Protein AF-A0A4Q8TSL5-F1 (afdb_monomer)

Solvent-accessible surface area (backbone atoms only — not comparable to full-atom values): 5160 Å² total; per-residue (Å²): 114,65,69,61,56,51,50,53,52,42,51,50,50,19,42,54,41,30,66,77,34,73,89,41,55,72,62,30,28,56,50,28,15,53,50,36,33,54,52,51,55,52,46,52,55,51,35,50,76,68,54,74,42,43,38,92,89,75,71,44,69,73,83,50,83,93,41,50,69,60,51,53,51,50,42,38,52,52,29,37,51,51,16,49,53,44,37,49,51,50,52,64,76,74,105

Sequence (95 aa):
MVPYILTILCVLVAGAIHWMSPKAYWKATIMSTAVILLFSVAALFIFKASGMLVSEHTGENADFSGQMLTITTMIAFFGFLISLFVGWFLRVVRN

Secondary structure (DSSP, 8-state):
-HHHHHHHHHHHHHHHHHHH-TT-HHHHHHHHHHHHHHHHHHHHHHHHHTTTTB-TTT-PBPP-TTTHHHHHHHHHHHHHHHHHHHHHHHHHHH-

Structure (mmCIF, N/CA/C/O backbone):
data_AF-A0A4Q8TSL5-F1
#
_entry.id   AF-A0A4Q8TSL5-F1
#
loop_
_atom_site.group_PDB
_atom_site.id
_atom_site.type_symbol
_atom_site.label_atom_id
_atom_site.label_alt_id
_atom_site.label_comp_id
_atom_site.label_asym_id
_atom_site.label_entity_id
_atom_site.label_seq_id
_atom_site.pdbx_PDB_ins_code
_atom_site.Cartn_x
_atom_site.Cartn_y
_atom_site.Cartn_z
_atom_site.occupancy
_atom_site.B_iso_or_equiv
_atom_site.auth_seq_id
_atom_site.auth_comp_id
_atom_site.auth_asym_id
_atom_site.auth_atom_id
_atom_site.pdbx_PDB_model_num
ATOM 1 N N . MET A 1 1 ? 5.105 -12.727 -13.012 1.00 82.12 1 MET A N 1
ATOM 2 C CA . MET A 1 1 ? 5.370 -13.084 -11.593 1.00 82.12 1 MET A CA 1
ATOM 3 C C . MET A 1 1 ? 5.464 -11.874 -10.663 1.00 82.12 1 MET A C 1
ATOM 5 O O . MET A 1 1 ? 4.873 -11.920 -9.591 1.00 82.12 1 MET A O 1
ATOM 9 N N . VAL A 1 2 ? 6.134 -10.785 -11.066 1.00 86.00 2 VAL A N 1
ATOM 10 C CA . VAL A 1 2 ? 6.321 -9.561 -10.253 1.00 86.00 2 VAL A CA 1
ATOM 11 C C . VAL A 1 2 ? 5.045 -9.011 -9.585 1.00 86.00 2 VAL A C 1
ATOM 13 O O . VAL A 1 2 ? 5.099 -8.761 -8.380 1.00 86.00 2 VAL A O 1
ATOM 16 N N . PRO A 1 3 ? 3.894 -8.868 -10.280 1.00 86.44 3 PRO A N 1
ATOM 17 C CA . PRO A 1 3 ? 2.699 -8.292 -9.660 1.00 86.44 3 PRO A CA 1
ATOM 18 C C . PRO A 1 3 ? 2.216 -9.090 -8.445 1.00 86.44 3 PRO A C 1
ATOM 20 O O . PRO A 1 3 ? 1.908 -8.504 -7.416 1.00 86.44 3 PRO A O 1
ATOM 23 N N . TYR A 1 4 ? 2.241 -10.424 -8.523 1.00 89.44 4 TYR A N 1
ATOM 24 C CA . TYR A 1 4 ? 1.814 -11.300 -7.429 1.00 89.44 4 TYR A CA 1
ATOM 25 C C . TYR A 1 4 ? 2.718 -11.180 -6.199 1.00 89.44 4 TYR A C 1
ATOM 27 O O . TYR A 1 4 ? 2.221 -11.094 -5.078 1.00 89.44 4 TYR A O 1
ATOM 35 N N . ILE A 1 5 ? 4.040 -11.122 -6.404 1.00 91.69 5 ILE A N 1
ATOM 36 C CA . ILE A 1 5 ? 5.015 -10.923 -5.318 1.00 91.69 5 ILE A CA 1
ATOM 37 C C . ILE A 1 5 ? 4.740 -9.592 -4.617 1.00 91.69 5 ILE A C 1
AT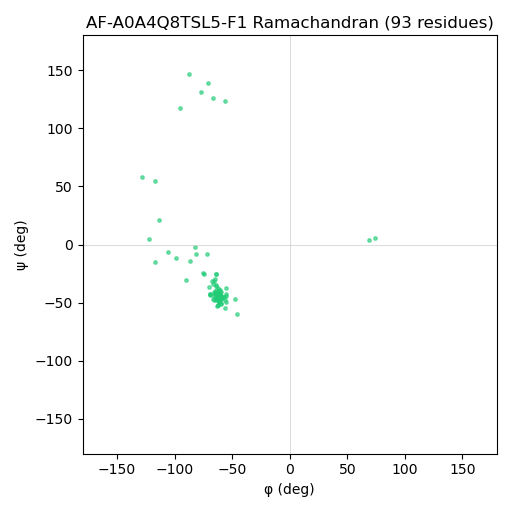OM 39 O O . ILE A 1 5 ? 4.702 -9.527 -3.387 1.00 91.69 5 ILE A O 1
ATOM 43 N N . LEU A 1 6 ? 4.495 -8.540 -5.401 1.00 91.12 6 LEU A N 1
ATOM 44 C CA . LEU A 1 6 ? 4.202 -7.219 -4.870 1.00 91.12 6 LEU A CA 1
ATOM 45 C C . LEU A 1 6 ? 2.878 -7.200 -4.096 1.00 91.12 6 LEU A C 1
ATOM 47 O O . LEU A 1 6 ? 2.824 -6.643 -3.003 1.00 91.12 6 LEU A O 1
ATOM 51 N N . THR A 1 7 ? 1.832 -7.861 -4.599 1.00 92.50 7 THR A N 1
ATOM 52 C CA . THR A 1 7 ? 0.551 -7.989 -3.891 1.00 92.50 7 THR A CA 1
ATOM 53 C C . THR A 1 7 ? 0.720 -8.679 -2.539 1.00 92.50 7 THR A C 1
ATOM 55 O O . THR A 1 7 ? 0.219 -8.171 -1.536 1.00 92.50 7 THR A O 1
ATOM 58 N N . ILE A 1 8 ? 1.452 -9.796 -2.487 1.00 94.44 8 ILE A N 1
ATOM 59 C CA . ILE A 1 8 ? 1.712 -10.522 -1.235 1.00 94.44 8 ILE A CA 1
ATOM 60 C C . ILE A 1 8 ? 2.449 -9.618 -0.242 1.00 94.44 8 ILE A C 1
ATOM 62 O O . ILE A 1 8 ? 2.034 -9.511 0.911 1.00 94.44 8 ILE A O 1
ATOM 66 N N . LEU A 1 9 ? 3.490 -8.910 -0.692 1.00 94.44 9 LEU A N 1
ATOM 67 C CA . LEU A 1 9 ? 4.222 -7.953 0.138 1.00 94.44 9 LEU A CA 1
ATOM 68 C C . LEU A 1 9 ? 3.291 -6.870 0.707 1.00 94.44 9 LEU A C 1
ATOM 70 O O . LEU A 1 9 ? 3.341 -6.580 1.901 1.00 94.44 9 LEU A O 1
ATOM 74 N N . CYS A 1 10 ? 2.405 -6.311 -0.121 1.00 96.50 10 CYS A N 1
ATOM 75 C CA . CYS A 1 10 ? 1.452 -5.286 0.305 1.00 96.50 10 CYS A CA 1
ATOM 76 C C . CYS A 1 10 ? 0.493 -5.803 1.385 1.00 96.50 10 CYS A C 1
ATOM 78 O O . CYS A 1 10 ? 0.260 -5.121 2.383 1.00 96.50 10 CYS A O 1
ATOM 80 N N . VAL A 1 11 ? -0.038 -7.018 1.207 1.00 97.19 11 VAL A N 1
ATOM 81 C CA . VAL A 1 11 ? -0.931 -7.664 2.180 1.00 97.19 11 VAL A CA 1
ATOM 82 C C . VAL A 1 11 ? -0.207 -7.922 3.501 1.00 97.19 11 VAL A C 1
ATOM 84 O O . VAL A 1 11 ? -0.768 -7.637 4.558 1.00 97.19 11 VAL A O 1
ATOM 87 N N . LEU A 1 12 ? 1.043 -8.396 3.463 1.00 97.00 12 LEU A N 1
ATOM 88 C CA . LEU A 1 12 ? 1.851 -8.623 4.666 1.00 97.00 12 LEU A CA 1
ATOM 89 C C . LEU A 1 12 ? 2.133 -7.319 5.422 1.00 97.00 12 LEU A C 1
ATOM 91 O O . LEU A 1 12 ? 1.961 -7.270 6.639 1.00 97.00 12 LEU A O 1
ATOM 95 N N . VAL A 1 13 ? 2.512 -6.253 4.712 1.00 96.50 13 VAL A N 1
ATOM 96 C CA . VAL A 1 13 ? 2.745 -4.925 5.303 1.00 96.50 13 VAL A CA 1
ATOM 97 C C . VAL A 1 13 ? 1.471 -4.383 5.953 1.00 96.50 13 VAL A C 1
ATOM 99 O O . VAL A 1 13 ? 1.500 -3.973 7.116 1.00 96.50 13 VAL A O 1
ATOM 102 N N . ALA A 1 14 ? 0.342 -4.405 5.235 1.00 96.88 14 ALA A N 1
ATOM 103 C CA . ALA A 1 14 ? -0.946 -3.984 5.781 1.00 96.88 14 ALA A CA 1
ATOM 104 C C . ALA A 1 14 ? -1.329 -4.820 7.009 1.00 96.88 14 ALA A C 1
ATOM 106 O O . ALA A 1 14 ? -1.709 -4.263 8.039 1.00 96.88 14 ALA A O 1
ATOM 107 N N . GLY A 1 15 ? -1.175 -6.141 6.916 1.00 96.00 15 GLY A N 1
A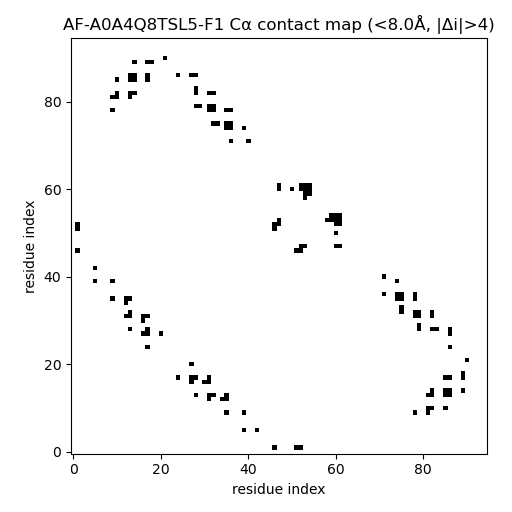TOM 108 C CA . GLY A 1 15 ? -1.485 -7.079 7.986 1.00 96.00 15 GLY A CA 1
ATOM 109 C C . GLY A 1 15 ? -0.674 -6.798 9.245 1.00 96.00 15 GLY A C 1
ATOM 110 O O . GLY A 1 15 ? -1.253 -6.622 10.313 1.00 96.00 15 GLY A O 1
ATOM 111 N N . ALA A 1 16 ? 0.648 -6.665 9.122 1.00 96.44 16 ALA A N 1
ATOM 112 C CA . ALA A 1 16 ? 1.534 -6.362 10.243 1.00 96.44 16 ALA A CA 1
ATOM 113 C C . ALA A 1 16 ? 1.178 -5.026 10.917 1.00 96.44 16 ALA A C 1
ATOM 115 O O . ALA A 1 16 ? 1.073 -4.947 12.141 1.00 96.44 16 ALA A O 1
ATOM 116 N N . ILE A 1 17 ? 0.941 -3.975 10.129 1.00 96.19 17 ILE A N 1
ATOM 117 C CA . ILE A 1 17 ? 0.643 -2.639 10.659 1.00 96.19 17 ILE A CA 1
ATOM 118 C C . ILE A 1 17 ? -0.707 -2.603 11.385 1.00 96.19 17 ILE A C 1
ATOM 120 O O . ILE A 1 17 ? -0.789 -2.104 12.512 1.00 96.19 17 ILE A O 1
ATOM 124 N N . HIS A 1 18 ? -1.758 -3.162 10.782 1.00 95.81 18 HIS A N 1
ATOM 125 C CA . HIS A 1 18 ? -3.070 -3.265 11.431 1.00 95.81 18 HIS A CA 1
ATOM 126 C C . HIS A 1 18 ? -3.029 -4.189 12.652 1.00 95.81 18 HIS A C 1
ATOM 128 O O . HIS A 1 18 ? -3.717 -3.931 13.641 1.00 95.81 18 HIS A O 1
ATOM 134 N N . TRP A 1 19 ? -2.170 -5.213 12.646 1.00 94.25 19 TRP A N 1
ATOM 135 C CA . TRP A 1 19 ? -1.975 -6.078 13.806 1.00 94.25 19 TRP A CA 1
ATOM 136 C C . TRP A 1 19 ? -1.369 -5.335 15.005 1.00 94.25 19 TRP A C 1
ATOM 138 O O . TRP A 1 19 ? -1.811 -5.526 16.141 1.00 94.25 19 TRP A O 1
ATOM 148 N N . MET A 1 20 ? -0.397 -4.453 14.770 1.00 92.62 20 MET A N 1
ATOM 149 C CA . MET A 1 20 ? 0.253 -3.669 15.826 1.00 92.62 20 MET A CA 1
ATOM 150 C C . MET A 1 20 ? -0.614 -2.517 16.358 1.00 92.62 20 MET A C 1
ATOM 152 O O . MET A 1 20 ? -0.418 -2.083 17.491 1.00 92.62 20 MET A O 1
ATOM 156 N N . SER A 1 21 ? -1.575 -2.010 15.575 1.00 88.00 21 SER A N 1
ATOM 157 C CA . SER A 1 21 ? -2.379 -0.832 15.944 1.00 88.00 21 SER A CA 1
ATOM 158 C C . SER A 1 21 ? -3.903 -1.046 15.825 1.00 88.00 21 SER A C 1
ATOM 160 O O . SER A 1 21 ? -4.593 -0.277 15.151 1.00 88.00 21 SER A O 1
ATOM 162 N N . PRO A 1 22 ? -4.484 -2.041 16.526 1.00 80.62 22 PRO A N 1
ATOM 163 C CA . PRO A 1 22 ? -5.877 -2.468 16.325 1.00 80.62 22 PRO A CA 1
ATOM 164 C C . PRO A 1 22 ? -6.926 -1.396 16.671 1.00 80.62 22 PRO A C 1
ATOM 166 O O . PRO A 1 22 ? -8.033 -1.401 16.135 1.00 80.62 22 PRO A O 1
ATOM 169 N N . LYS A 1 23 ? -6.592 -0.448 17.558 1.00 84.31 23 LYS A N 1
ATOM 170 C CA . LYS A 1 23 ? -7.510 0.616 18.002 1.00 84.31 23 LYS A CA 1
ATOM 171 C C . LYS A 1 23 ? -7.508 1.848 17.088 1.00 84.31 23 LYS A C 1
ATOM 173 O O . LYS A 1 23 ? -8.415 2.668 17.180 1.00 84.31 23 LYS A O 1
ATOM 178 N N . ALA A 1 24 ? -6.522 1.983 16.199 1.00 91.88 24 ALA A N 1
ATOM 179 C CA . ALA A 1 24 ? -6.295 3.189 15.404 1.00 91.88 24 ALA A CA 1
ATOM 180 C C . ALA A 1 24 ? -6.443 2.921 13.896 1.00 91.88 24 ALA A C 1
ATOM 182 O O . ALA A 1 24 ? -5.545 3.234 13.120 1.00 91.88 24 ALA A O 1
ATOM 183 N N . TYR A 1 25 ? -7.589 2.365 13.487 1.00 92.62 25 TYR A N 1
ATOM 184 C CA . TYR A 1 25 ? -7.849 1.885 12.120 1.00 92.62 25 TYR A CA 1
ATOM 185 C C . TYR A 1 25 ? -7.419 2.859 11.017 1.00 92.62 25 TYR A C 1
ATOM 187 O O . TYR A 1 25 ? -6.539 2.534 10.233 1.00 92.62 25 TYR A O 1
ATOM 195 N N . TRP A 1 26 ? -7.959 4.080 10.989 1.00 94.12 26 TRP A N 1
ATOM 196 C CA . TRP A 1 26 ? -7.648 5.047 9.927 1.00 94.12 26 TRP A CA 1
ATOM 197 C C . TRP A 1 26 ? -6.179 5.484 9.919 1.00 94.12 26 TRP A C 1
ATOM 199 O O . TRP A 1 26 ? -5.590 5.659 8.853 1.00 94.12 26 TRP A O 1
ATOM 209 N N . LYS A 1 27 ? -5.560 5.600 11.101 1.00 95.19 27 LYS A N 1
ATOM 210 C CA . LYS A 1 27 ? -4.128 5.898 11.224 1.00 95.19 27 LYS A CA 1
ATOM 211 C C . LYS A 1 27 ? -3.287 4.741 10.679 1.00 95.19 27 LYS A C 1
ATOM 213 O O . LYS A 1 27 ? -2.348 4.981 9.926 1.00 95.19 27 LYS A O 1
ATOM 218 N N . ALA A 1 28 ? -3.641 3.502 11.022 1.00 95.44 28 ALA A N 1
ATOM 219 C CA . ALA A 1 28 ? -3.011 2.298 10.494 1.00 95.44 28 ALA A CA 1
ATOM 220 C C . ALA A 1 28 ? -3.207 2.183 8.975 1.00 95.44 28 ALA A C 1
ATOM 222 O O . ALA A 1 28 ? -2.258 1.831 8.276 1.00 95.44 28 ALA A O 1
ATOM 223 N N . THR A 1 29 ? -4.377 2.565 8.449 1.00 96.88 29 THR A N 1
ATOM 224 C CA . THR A 1 29 ? -4.664 2.566 7.010 1.00 96.88 29 THR A CA 1
ATOM 225 C C . THR A 1 29 ? -3.760 3.525 6.247 1.00 96.88 29 THR A C 1
ATOM 227 O O . THR A 1 29 ? -3.075 3.113 5.314 1.00 96.88 29 THR A O 1
ATOM 230 N N . ILE A 1 30 ? -3.694 4.791 6.666 1.00 96.81 30 ILE A N 1
ATOM 231 C CA . ILE A 1 30 ? -2.857 5.804 6.004 1.00 96.81 30 ILE A CA 1
ATOM 232 C C . ILE A 1 30 ? -1.373 5.431 6.113 1.00 96.81 30 ILE A C 1
ATOM 234 O O . ILE A 1 30 ? -0.650 5.467 5.120 1.00 96.81 30 ILE A O 1
ATOM 238 N N . MET A 1 31 ? -0.926 5.014 7.301 1.00 96.81 31 MET A N 1
ATOM 239 C CA . MET A 1 31 ? 0.463 4.620 7.540 1.00 96.81 31 MET A CA 1
ATOM 240 C C . MET A 1 31 ? 0.869 3.417 6.684 1.00 96.81 31 MET A C 1
ATOM 242 O O . MET A 1 31 ? 1.890 3.468 6.008 1.00 96.81 31 MET A O 1
ATOM 246 N N . SER A 1 32 ? 0.064 2.354 6.657 1.00 96.56 32 SER A N 1
ATOM 247 C CA . SER A 1 32 ? 0.357 1.194 5.807 1.00 96.56 32 SER A CA 1
ATOM 248 C C . SER A 1 32 ? 0.271 1.516 4.323 1.00 96.56 32 SER A C 1
ATOM 250 O O . SER A 1 32 ? 1.092 1.007 3.576 1.00 96.56 32 SER A O 1
ATOM 252 N N . THR A 1 33 ? -0.622 2.409 3.894 1.00 97.50 33 THR A N 1
ATOM 253 C CA . THR A 1 33 ? -0.658 2.893 2.503 1.00 97.50 33 THR A CA 1
ATOM 254 C C . THR A 1 33 ? 0.651 3.588 2.125 1.00 97.50 33 THR A C 1
ATOM 256 O O . THR A 1 33 ? 1.228 3.283 1.084 1.00 97.50 33 THR A O 1
ATOM 259 N N . ALA A 1 34 ? 1.160 4.479 2.982 1.00 97.19 34 ALA A N 1
ATOM 260 C CA . ALA A 1 34 ? 2.431 5.163 2.751 1.00 97.19 34 ALA A CA 1
ATOM 261 C C . ALA A 1 34 ? 3.613 4.181 2.712 1.00 97.19 34 ALA A C 1
ATOM 263 O O . ALA A 1 34 ? 4.467 4.268 1.832 1.00 97.19 34 ALA A O 1
ATOM 264 N N . VAL A 1 35 ? 3.636 3.207 3.626 1.00 97.31 35 VAL A N 1
ATOM 265 C CA . VAL A 1 35 ? 4.668 2.162 3.654 1.00 97.31 35 VAL A CA 1
ATOM 266 C C . VAL A 1 35 ? 4.585 1.292 2.394 1.00 97.31 35 VAL A C 1
ATOM 268 O O . VAL A 1 35 ? 5.596 1.106 1.724 1.00 97.31 35 VAL A O 1
ATOM 271 N N . ILE A 1 36 ? 3.392 0.830 2.008 1.00 97.31 36 ILE A N 1
ATOM 272 C CA . ILE A 1 36 ? 3.159 0.071 0.770 1.00 97.31 36 ILE A CA 1
ATOM 273 C C . ILE A 1 36 ? 3.660 0.842 -0.449 1.00 97.31 36 ILE A C 1
ATOM 275 O O . ILE A 1 36 ? 4.327 0.254 -1.298 1.00 97.31 36 ILE A O 1
ATOM 279 N N . LEU A 1 37 ? 3.370 2.142 -0.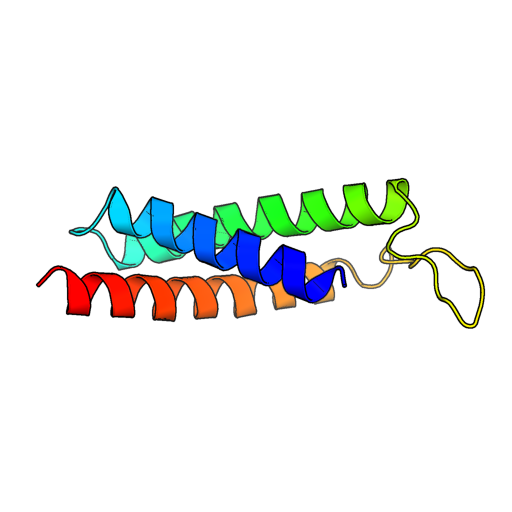531 1.00 96.56 37 LEU A N 1
ATOM 280 C CA . LEU A 1 37 ? 3.806 2.984 -1.639 1.00 96.56 37 LEU A CA 1
ATOM 281 C C . LEU A 1 37 ? 5.333 3.004 -1.758 1.00 96.56 37 LEU A C 1
ATOM 283 O O . LEU A 1 37 ? 5.868 2.711 -2.827 1.00 96.56 37 LEU A O 1
ATOM 287 N N . LEU A 1 38 ? 6.031 3.282 -0.653 1.00 95.94 38 LEU A N 1
ATOM 288 C CA . LEU A 1 38 ? 7.494 3.325 -0.618 1.00 95.94 38 LEU A CA 1
ATOM 289 C C . LEU A 1 38 ? 8.112 1.971 -0.987 1.00 95.94 38 LEU A C 1
ATOM 291 O O . LEU A 1 38 ? 8.997 1.912 -1.841 1.00 95.94 38 LEU A O 1
ATOM 295 N N . PHE A 1 39 ? 7.615 0.881 -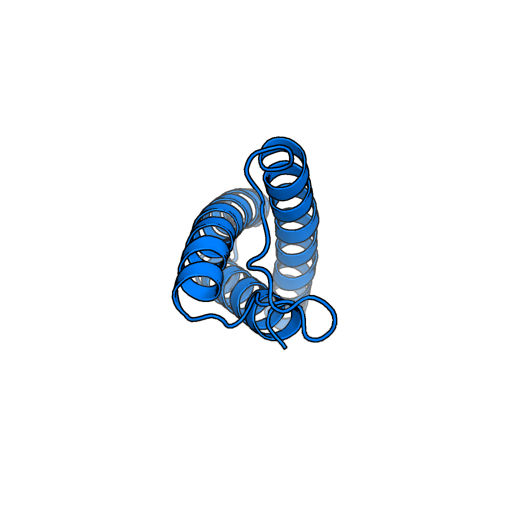0.395 1.00 95.12 39 PHE A N 1
ATOM 296 C CA . PHE A 1 39 ? 8.105 -0.466 -0.691 1.00 95.12 39 PHE A CA 1
ATOM 297 C C . PHE A 1 39 ? 7.837 -0.878 -2.134 1.00 95.12 39 PHE A C 1
ATOM 299 O O . PHE A 1 39 ? 8.698 -1.489 -2.758 1.00 95.12 39 PHE A O 1
ATOM 306 N N . SER A 1 40 ? 6.675 -0.532 -2.685 1.00 94.25 40 SER A N 1
ATOM 307 C CA . SER A 1 40 ? 6.319 -0.896 -4.055 1.00 94.25 40 SER A CA 1
ATOM 308 C C . SER A 1 40 ? 7.162 -0.150 -5.077 1.00 94.25 40 SER A C 1
ATOM 310 O O . SER A 1 40 ? 7.661 -0.764 -6.016 1.00 94.25 40 SER A O 1
ATOM 312 N N . VAL A 1 41 ? 7.388 1.150 -4.871 1.00 92.81 41 VAL A N 1
ATOM 313 C CA . VAL A 1 41 ? 8.287 1.933 -5.726 1.00 92.81 41 VAL A CA 1
ATOM 314 C C . VAL A 1 41 ? 9.710 1.375 -5.648 1.00 92.81 41 VAL A C 1
ATOM 316 O O . VAL A 1 41 ? 10.311 1.110 -6.686 1.00 92.81 41 VAL A O 1
ATOM 319 N N . ALA A 1 42 ? 10.229 1.110 -4.445 1.00 93.12 42 ALA A N 1
ATOM 320 C CA . ALA A 1 42 ? 11.552 0.509 -4.275 1.00 93.12 42 ALA A CA 1
ATOM 321 C C . ALA A 1 42 ? 11.658 -0.870 -4.954 1.00 93.12 42 ALA A C 1
ATOM 323 O O . ALA A 1 42 ? 12.623 -1.139 -5.670 1.00 93.12 42 ALA A O 1
ATOM 324 N N . ALA A 1 43 ? 10.645 -1.724 -4.791 1.00 92.44 43 ALA A N 1
ATOM 325 C CA . ALA A 1 43 ? 10.596 -3.046 -5.404 1.00 92.44 43 ALA A CA 1
ATOM 326 C C . ALA A 1 43 ? 10.609 -2.974 -6.937 1.00 92.44 43 ALA A C 1
ATOM 328 O O . ALA A 1 43 ? 11.305 -3.765 -7.564 1.00 92.44 43 ALA A O 1
ATOM 329 N N . LEU A 1 44 ? 9.916 -2.009 -7.553 1.00 90.69 44 LEU A N 1
ATOM 330 C CA . LEU A 1 44 ? 9.956 -1.819 -9.008 1.00 90.69 44 LEU A CA 1
ATOM 331 C C . LEU A 1 44 ? 11.372 -1.519 -9.517 1.00 90.69 44 LEU A C 1
ATOM 333 O O . LEU A 1 44 ? 11.789 -2.094 -10.523 1.00 90.69 44 LEU A O 1
ATOM 337 N N . PHE A 1 45 ? 12.136 -0.678 -8.814 1.00 89.62 45 PHE A N 1
ATOM 338 C CA . PHE A 1 45 ? 13.534 -0.415 -9.170 1.00 89.62 45 PHE A CA 1
ATOM 339 C C . PHE A 1 45 ? 14.418 -1.654 -8.999 1.00 89.62 45 PHE A C 1
ATOM 341 O O . PHE A 1 45 ? 15.237 -1.941 -9.872 1.00 89.62 45 PHE A O 1
ATOM 348 N N . ILE A 1 46 ? 14.219 -2.420 -7.923 1.00 91.25 46 ILE A N 1
ATOM 349 C CA . ILE A 1 46 ? 14.949 -3.672 -7.680 1.00 91.25 46 ILE A CA 1
ATOM 350 C C . ILE A 1 46 ? 14.640 -4.700 -8.776 1.00 91.25 46 ILE A C 1
ATOM 352 O O . ILE A 1 46 ? 15.559 -5.289 -9.336 1.00 91.25 46 ILE A O 1
ATOM 356 N N . PHE A 1 47 ? 13.367 -4.885 -9.131 1.00 90.38 47 PHE A N 1
ATOM 357 C CA . PHE A 1 47 ? 12.954 -5.830 -10.172 1.00 90.38 47 PHE A CA 1
ATOM 358 C C . PHE A 1 47 ? 13.416 -5.417 -11.570 1.00 90.38 47 PHE A C 1
ATOM 360 O O . PHE A 1 47 ? 13.704 -6.276 -12.403 1.00 90.38 47 PHE A O 1
ATOM 367 N N . LYS A 1 48 ? 13.516 -4.110 -11.832 1.00 87.50 48 LYS A N 1
ATOM 368 C CA . LYS A 1 48 ? 14.123 -3.603 -13.064 1.00 87.50 48 LYS A CA 1
ATOM 369 C C . LYS A 1 48 ? 15.612 -3.945 -13.101 1.00 87.50 48 LYS A C 1
ATOM 371 O O . LYS A 1 48 ? 16.082 -4.481 -14.095 1.00 87.50 48 LYS A O 1
ATOM 376 N N . ALA A 1 49 ? 16.335 -3.690 -12.010 1.00 86.31 49 ALA A N 1
ATOM 377 C CA . ALA A 1 49 ? 17.763 -3.986 -11.911 1.00 86.31 49 ALA A CA 1
ATOM 378 C C . ALA A 1 49 ? 18.078 -5.493 -11.967 1.00 86.31 49 ALA A C 1
ATOM 380 O O . ALA A 1 49 ? 19.134 -5.873 -12.463 1.00 86.31 49 ALA A O 1
ATOM 381 N N . SER A 1 50 ? 17.168 -6.353 -11.497 1.00 87.00 50 SER A N 1
ATOM 382 C CA . SER A 1 50 ? 17.331 -7.812 -11.538 1.00 87.00 50 SER A CA 1
ATOM 383 C C . SER A 1 50 ? 16.951 -8.457 -12.877 1.00 87.00 50 SER A C 1
ATOM 385 O O . SER A 1 50 ? 17.047 -9.676 -13.006 1.00 87.00 50 SER A O 1
ATOM 387 N N . GLY A 1 51 ? 16.482 -7.680 -13.861 1.00 84.44 51 GLY A N 1
ATOM 388 C CA . GLY A 1 51 ? 16.011 -8.198 -15.150 1.00 84.44 51 GLY A CA 1
ATOM 389 C C . GLY A 1 51 ? 14.642 -8.891 -15.095 1.00 84.44 51 GLY A C 1
ATOM 390 O O . GLY A 1 51 ? 14.167 -9.402 -16.103 1.00 84.44 51 GLY A O 1
ATOM 391 N N . MET A 1 52 ? 13.955 -8.875 -13.947 1.00 85.81 52 MET A N 1
ATOM 392 C CA . MET A 1 52 ? 12.624 -9.484 -13.779 1.00 85.81 52 MET A CA 1
ATOM 393 C C . MET A 1 52 ? 11.494 -8.722 -14.491 1.00 85.81 52 MET A C 1
ATOM 395 O O . MET A 1 52 ? 10.356 -9.193 -14.519 1.00 85.81 52 MET A O 1
ATOM 399 N N . LEU A 1 53 ? 11.796 -7.536 -15.024 1.00 83.81 53 LEU A N 1
ATOM 400 C CA . LEU A 1 53 ? 10.886 -6.680 -15.791 1.00 83.81 53 LEU A CA 1
ATOM 401 C C . LEU A 1 53 ? 11.314 -6.542 -17.261 1.00 83.81 53 LEU A C 1
ATOM 403 O O . LEU A 1 53 ? 10.939 -5.574 -17.923 1.00 83.81 53 LEU A O 1
ATOM 407 N N . VAL A 1 54 ? 12.111 -7.489 -17.761 1.00 83.38 54 VAL A N 1
ATOM 408 C CA . VAL A 1 54 ? 12.431 -7.600 -19.186 1.00 83.38 54 VAL A CA 1
ATOM 409 C C . VAL A 1 54 ? 11.241 -8.215 -19.918 1.00 83.38 54 VAL A C 1
ATOM 411 O O . VAL A 1 54 ? 10.683 -9.225 -19.490 1.00 83.38 54 VAL A O 1
ATOM 414 N N . SER A 1 55 ? 10.837 -7.587 -21.018 1.00 74.81 55 SER A N 1
ATOM 415 C CA . SER A 1 55 ? 9.775 -8.092 -21.887 1.00 74.81 55 SER A CA 1
ATOM 416 C C . SER A 1 55 ? 10.209 -9.385 -22.577 1.00 74.81 55 SER A C 1
ATOM 418 O O . SER A 1 55 ? 11.223 -9.403 -23.271 1.00 74.81 55 SER A O 1
ATOM 420 N N . GLU A 1 56 ? 9.415 -10.452 -22.460 1.00 74.94 56 GLU A N 1
ATOM 421 C CA . GLU A 1 56 ? 9.674 -11.718 -23.170 1.00 74.94 56 GLU A CA 1
ATOM 422 C C . GLU A 1 56 ? 9.583 -11.566 -24.696 1.00 74.94 56 GLU A C 1
ATOM 424 O O . GLU A 1 56 ? 10.210 -12.320 -25.435 1.00 74.94 56 GLU A O 1
ATOM 429 N N . HIS A 1 57 ? 8.821 -10.581 -25.180 1.00 74.31 57 HIS A N 1
ATOM 430 C CA . HIS A 1 57 ? 8.587 -10.375 -26.610 1.00 74.31 57 HIS A CA 1
ATOM 431 C C . HIS A 1 57 ? 9.608 -9.447 -27.270 1.00 74.31 57 HIS A C 1
ATOM 433 O O . HIS A 1 57 ? 9.880 -9.596 -28.458 1.00 74.31 57 HIS A O 1
ATOM 439 N N . THR A 1 58 ? 10.148 -8.478 -26.527 1.00 78.62 58 THR A N 1
ATOM 440 C CA . THR A 1 58 ? 11.042 -7.446 -27.083 1.00 78.62 58 THR A CA 1
ATOM 441 C C . THR A 1 58 ? 12.452 -7.488 -26.504 1.00 78.62 58 THR A C 1
ATOM 443 O O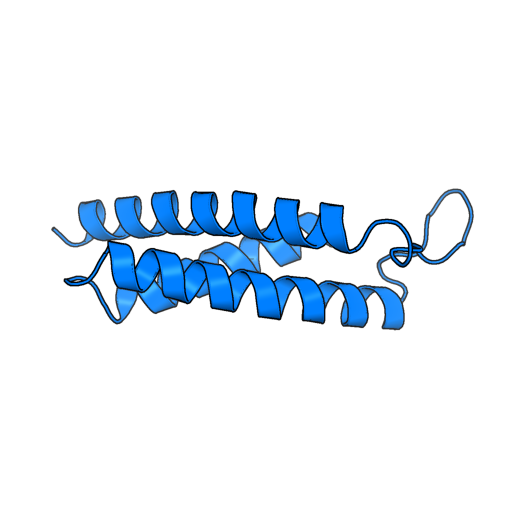 . THR A 1 58 ? 13.352 -6.882 -27.072 1.00 78.62 58 THR A O 1
ATOM 446 N N . GLY A 1 59 ? 12.675 -8.187 -25.386 1.00 77.38 59 GLY A N 1
ATOM 447 C CA . GLY A 1 59 ? 13.966 -8.217 -24.693 1.00 77.38 59 GLY A CA 1
ATOM 448 C C . GLY A 1 59 ? 14.351 -6.889 -24.031 1.00 77.38 59 GLY A C 1
ATOM 449 O O . GLY A 1 59 ? 15.438 -6.773 -23.469 1.00 77.38 59 GLY A O 1
ATOM 450 N N . GLU A 1 60 ? 13.474 -5.885 -24.075 1.00 77.81 60 GLU A N 1
ATOM 451 C CA . GLU A 1 60 ? 13.735 -4.566 -23.510 1.00 77.81 60 GLU A CA 1
ATOM 452 C C . GLU A 1 60 ? 13.351 -4.496 -22.032 1.00 77.81 60 GLU A C 1
ATOM 454 O O . GLU A 1 60 ? 12.383 -5.114 -21.575 1.00 77.81 60 GLU A O 1
ATOM 459 N N . ASN A 1 61 ? 14.114 -3.701 -21.281 1.00 76.44 61 ASN A N 1
ATOM 460 C CA . ASN A 1 61 ? 13.782 -3.365 -19.904 1.00 76.44 61 ASN A CA 1
ATOM 461 C C . ASN A 1 61 ? 12.583 -2.422 -19.874 1.00 76.44 61 ASN A C 1
ATOM 463 O O . ASN A 1 61 ? 12.543 -1.447 -20.621 1.00 76.44 61 ASN A O 1
ATOM 467 N N . ALA A 1 62 ? 11.663 -2.646 -18.939 1.00 79.56 62 ALA A N 1
ATOM 468 C CA . ALA A 1 62 ? 10.552 -1.731 -18.738 1.00 79.56 62 ALA A CA 1
ATOM 469 C C . ALA A 1 62 ? 11.033 -0.289 -18.452 1.00 79.56 62 ALA A C 1
ATOM 471 O O . ALA A 1 62 ? 11.807 -0.023 -17.515 1.00 79.56 62 ALA A O 1
ATOM 472 N N . ASP A 1 63 ? 10.571 0.656 -19.273 1.00 82.62 63 ASP A N 1
ATOM 473 C CA . ASP A 1 63 ? 10.778 2.083 -19.062 1.00 82.62 63 ASP A CA 1
ATOM 474 C C . ASP A 1 63 ? 9.580 2.694 -18.333 1.00 82.62 63 ASP A C 1
ATOM 476 O O . ASP A 1 63 ? 8.450 2.695 -18.816 1.00 82.62 63 ASP A O 1
ATOM 480 N N . PHE A 1 64 ? 9.850 3.216 -17.141 1.00 81.50 64 PHE A N 1
ATOM 481 C CA . PHE A 1 64 ? 8.856 3.829 -16.268 1.00 81.50 64 PHE A CA 1
ATOM 482 C C . PHE A 1 64 ? 8.971 5.355 -16.240 1.00 81.50 64 PHE A C 1
ATOM 484 O O . PHE A 1 64 ? 8.119 6.006 -15.641 1.00 81.50 64 PHE A O 1
ATOM 491 N N . SER A 1 65 ? 9.999 5.936 -16.873 1.00 80.56 65 SER A N 1
ATOM 492 C CA . SER A 1 65 ? 10.365 7.353 -16.739 1.00 80.56 65 SER A CA 1
ATOM 493 C C . SER A 1 65 ? 9.211 8.307 -17.073 1.00 80.56 65 SER A C 1
ATOM 495 O O . SER A 1 65 ? 8.938 9.231 -16.309 1.00 80.56 65 SER A O 1
ATOM 497 N N . GLY A 1 66 ? 8.461 8.025 -18.143 1.00 86.56 66 GLY A N 1
ATOM 498 C CA . GLY A 1 66 ? 7.293 8.811 -18.557 1.00 86.56 66 GLY A CA 1
ATOM 499 C C . GLY A 1 66 ? 5.989 8.500 -17.812 1.00 86.56 66 GLY A C 1
ATOM 500 O O . GLY A 1 66 ? 5.003 9.208 -17.994 1.00 86.56 66 GLY A O 1
ATOM 501 N N . GLN A 1 67 ? 5.950 7.453 -16.983 1.00 89.12 67 GLN A N 1
ATOM 502 C CA . GLN A 1 67 ? 4.722 6.956 -1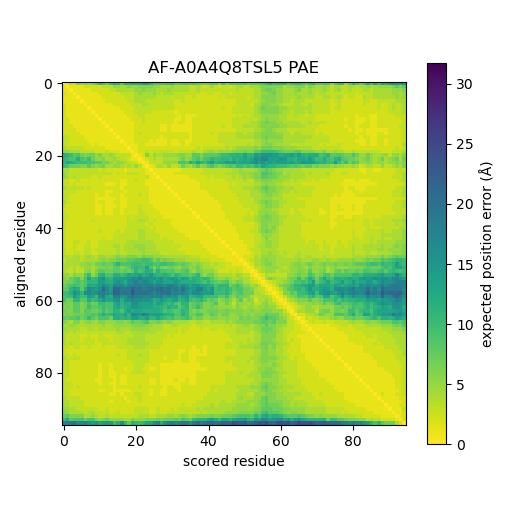6.342 1.00 89.12 67 GLN A CA 1
ATOM 503 C C . GLN A 1 67 ? 4.790 6.940 -14.810 1.00 89.12 67 GLN A C 1
ATOM 505 O O . GLN A 1 67 ? 3.836 6.504 -14.165 1.00 89.12 67 GLN A O 1
ATOM 510 N N . MET A 1 68 ? 5.873 7.442 -14.203 1.00 89.8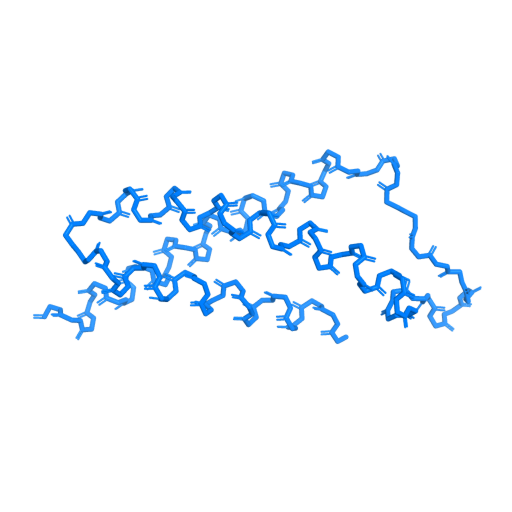1 68 MET A N 1
ATOM 511 C CA . MET A 1 68 ? 6.077 7.384 -12.748 1.00 89.81 68 MET A CA 1
ATOM 512 C C . MET A 1 68 ? 4.931 8.000 -11.948 1.00 89.81 68 MET A C 1
ATOM 514 O O . MET A 1 68 ? 4.565 7.448 -10.911 1.00 89.81 68 MET A O 1
ATOM 518 N N . LEU A 1 69 ? 4.335 9.099 -12.422 1.00 92.44 69 LEU A N 1
ATOM 519 C CA . LEU A 1 69 ? 3.177 9.699 -11.758 1.00 92.44 69 LEU A CA 1
ATOM 520 C C . LEU A 1 69 ? 1.998 8.717 -11.738 1.00 92.44 69 LEU A C 1
ATOM 522 O O . LEU A 1 69 ? 1.489 8.396 -10.669 1.00 92.44 69 LEU A O 1
ATOM 526 N N . THR A 1 70 ? 1.633 8.174 -12.900 1.00 93.94 70 THR A N 1
ATOM 527 C CA . THR A 1 70 ? 0.549 7.192 -13.047 1.00 93.94 70 THR A CA 1
ATOM 528 C C . THR A 1 70 ? 0.791 5.946 -12.199 1.00 93.94 70 THR A C 1
ATOM 530 O O . THR A 1 70 ? -0.111 5.498 -11.493 1.00 93.94 70 THR A O 1
ATOM 533 N N . ILE A 1 71 ? 2.014 5.412 -12.218 1.00 91.69 71 ILE A N 1
ATOM 534 C CA . ILE A 1 71 ? 2.407 4.237 -11.432 1.00 91.69 71 ILE A CA 1
ATOM 535 C C . ILE A 1 71 ? 2.262 4.530 -9.937 1.00 91.69 71 ILE A C 1
ATOM 537 O O . ILE A 1 71 ? 1.628 3.762 -9.218 1.00 91.69 71 ILE A O 1
ATOM 541 N N . THR A 1 72 ? 2.791 5.661 -9.474 1.00 93.38 72 THR A N 1
ATOM 542 C CA . THR A 1 72 ? 2.727 6.071 -8.065 1.00 93.38 72 THR A CA 1
ATOM 543 C C . THR A 1 72 ? 1.277 6.253 -7.617 1.00 93.38 72 THR A C 1
ATOM 545 O O . THR A 1 72 ? 0.897 5.754 -6.559 1.00 93.38 72 THR A O 1
ATOM 548 N N . THR A 1 73 ? 0.435 6.897 -8.433 1.00 95.50 73 THR A N 1
ATOM 549 C CA . THR A 1 73 ? -0.996 7.069 -8.145 1.00 95.50 73 THR A CA 1
ATOM 550 C C . THR A 1 73 ? -1.728 5.731 -8.077 1.00 95.50 73 THR A C 1
ATOM 552 O O . THR A 1 73 ? -2.502 5.512 -7.147 1.00 95.50 73 THR A O 1
ATOM 555 N N . MET A 1 74 ? -1.471 4.816 -9.015 1.00 95.44 74 MET A N 1
ATOM 556 C CA . MET A 1 74 ? -2.076 3.482 -9.008 1.00 95.44 74 MET A CA 1
ATOM 557 C C . MET A 1 74 ? -1.643 2.669 -7.789 1.00 95.44 74 MET A C 1
ATOM 559 O O . MET A 1 74 ? -2.491 2.100 -7.105 1.00 95.44 74 MET A O 1
ATOM 563 N N . ILE A 1 75 ? -0.349 2.661 -7.463 1.00 95.12 75 ILE A N 1
ATOM 564 C CA . ILE A 1 75 ? 0.166 1.985 -6.267 1.00 95.12 75 ILE A CA 1
ATOM 565 C C . ILE A 1 75 ? -0.463 2.574 -5.004 1.00 95.12 75 ILE A C 1
ATOM 567 O O . ILE A 1 75 ? -0.872 1.819 -4.128 1.00 95.12 75 ILE A O 1
ATOM 571 N N . ALA A 1 76 ? -0.572 3.899 -4.900 1.00 96.38 76 ALA A N 1
ATOM 572 C CA . ALA A 1 76 ? -1.190 4.542 -3.746 1.00 96.38 76 ALA A CA 1
ATOM 573 C C . ALA A 1 76 ? -2.673 4.160 -3.618 1.00 96.38 76 ALA A C 1
ATOM 575 O O . ALA A 1 76 ? -3.123 3.797 -2.532 1.00 96.38 76 ALA A O 1
ATOM 576 N N . PHE A 1 77 ? -3.418 4.182 -4.727 1.00 97.19 77 PHE A N 1
ATOM 577 C CA . PHE A 1 77 ? -4.832 3.814 -4.760 1.00 97.19 77 PHE A CA 1
ATOM 578 C C . PHE A 1 77 ? -5.056 2.348 -4.368 1.00 97.19 77 PHE A C 1
ATOM 580 O O . PHE A 1 77 ? -5.827 2.058 -3.452 1.00 97.19 77 PHE A O 1
ATOM 587 N N . PHE A 1 78 ? -4.349 1.411 -5.002 1.00 96.31 78 PHE A N 1
ATOM 588 C CA . PHE A 1 78 ? -4.488 -0.010 -4.684 1.00 96.31 78 PHE A CA 1
ATOM 589 C C . PHE A 1 78 ? -3.913 -0.358 -3.311 1.00 96.31 78 PHE A C 1
ATOM 591 O O . PHE A 1 78 ? -4.507 -1.158 -2.594 1.00 96.31 78 PHE A O 1
ATOM 598 N N . GLY A 1 79 ? -2.814 0.272 -2.895 1.00 96.88 79 GLY A N 1
ATOM 599 C CA . GLY A 1 79 ? -2.257 0.123 -1.551 1.00 96.88 79 GLY A CA 1
ATOM 600 C C . GLY A 1 79 ? -3.236 0.572 -0.466 1.00 96.88 79 GLY A C 1
ATOM 601 O O . GLY A 1 79 ? -3.390 -0.114 0.545 1.00 96.88 79 GLY A O 1
ATOM 602 N N . PHE A 1 80 ? -3.967 1.663 -0.711 1.00 97.81 80 PHE A N 1
ATOM 603 C CA . PHE A 1 80 ? -5.043 2.124 0.163 1.00 97.81 80 PHE A CA 1
ATOM 604 C C . PHE A 1 80 ? -6.188 1.113 0.252 1.00 97.81 80 PHE A C 1
ATOM 606 O O . PHE A 1 80 ? -6.616 0.777 1.356 1.00 97.81 80 PHE A O 1
ATOM 613 N N . LEU A 1 81 ? -6.648 0.578 -0.884 1.00 98.00 81 LEU A N 1
ATOM 614 C CA . LEU A 1 81 ? -7.693 -0.450 -0.908 1.00 98.00 81 LEU A CA 1
ATOM 615 C C . LEU A 1 81 ? -7.259 -1.733 -0.189 1.00 98.00 81 LEU A C 1
ATOM 617 O O . LEU A 1 81 ? -8.005 -2.244 0.644 1.00 98.00 81 LEU A O 1
ATOM 621 N N . ILE A 1 82 ? -6.046 -2.227 -0.457 1.00 97.06 82 ILE A N 1
ATOM 622 C CA . ILE A 1 82 ? -5.477 -3.395 0.233 1.00 97.06 82 ILE A CA 1
ATOM 623 C C . ILE A 1 82 ? -5.467 -3.145 1.739 1.00 97.06 82 ILE A C 1
ATOM 625 O O . ILE A 1 82 ? -5.929 -3.983 2.511 1.00 97.06 82 ILE A O 1
ATOM 629 N N . SER A 1 83 ? -4.990 -1.977 2.164 1.00 97.44 83 SER A N 1
ATOM 630 C CA . SER A 1 83 ? -4.942 -1.623 3.575 1.00 97.44 83 SER A CA 1
ATOM 631 C C . SER A 1 83 ? -6.327 -1.538 4.225 1.00 97.44 83 SER A C 1
ATOM 633 O O . SER A 1 83 ? -6.509 -2.032 5.339 1.00 97.44 83 SER A O 1
ATOM 635 N N . LEU A 1 84 ? -7.311 -0.951 3.537 1.00 97.69 84 LEU A N 1
ATOM 636 C CA . LEU A 1 84 ? -8.708 -0.925 3.971 1.00 97.69 84 LEU A CA 1
ATOM 637 C C . LEU A 1 84 ? -9.235 -2.346 4.200 1.00 97.69 84 LEU A C 1
ATOM 639 O O . LEU A 1 84 ? -9.715 -2.656 5.287 1.00 97.69 84 LEU A O 1
ATOM 643 N N . PHE A 1 85 ? -9.124 -3.223 3.201 1.00 97.56 85 PHE A N 1
ATOM 644 C CA . PHE A 1 85 ? -9.700 -4.565 3.283 1.00 97.56 85 PHE A CA 1
ATOM 645 C C . PHE A 1 85 ? -8.986 -5.455 4.301 1.00 97.56 85 PHE A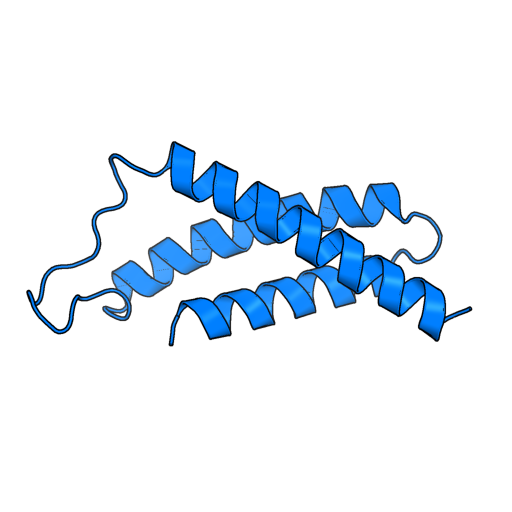 C 1
ATOM 647 O O . PHE A 1 85 ? -9.648 -6.117 5.099 1.00 97.56 85 PHE A O 1
ATOM 654 N N . VAL A 1 86 ? -7.650 -5.442 4.328 1.00 96.62 86 VAL A N 1
ATOM 655 C CA . VAL A 1 86 ? -6.863 -6.218 5.300 1.00 96.62 86 VAL A CA 1
ATOM 656 C C . VAL A 1 86 ? -7.120 -5.725 6.721 1.00 96.62 86 VAL A C 1
ATOM 658 O O . VAL A 1 86 ? -7.333 -6.531 7.627 1.00 96.62 86 VAL A O 1
ATOM 661 N N . GLY A 1 87 ? -7.151 -4.408 6.927 1.00 95.62 87 GLY A N 1
ATOM 662 C CA . GLY A 1 87 ? -7.477 -3.829 8.224 1.00 95.62 87 GLY A CA 1
ATOM 663 C C . GLY A 1 87 ? -8.881 -4.194 8.685 1.00 95.62 87 GLY A C 1
ATOM 664 O O . GLY A 1 87 ? -9.081 -4.529 9.853 1.00 95.62 87 GLY A O 1
ATOM 665 N N . TRP A 1 88 ? -9.860 -4.146 7.777 1.00 95.62 88 TRP A N 1
ATOM 666 C CA . TRP A 1 88 ? -11.239 -4.506 8.088 1.00 95.62 88 TRP A CA 1
ATOM 667 C C . TRP A 1 88 ? -11.352 -5.986 8.457 1.00 95.62 88 TRP A C 1
ATOM 669 O O . TRP A 1 88 ? -11.919 -6.306 9.499 1.00 95.62 88 TRP A O 1
ATOM 679 N N . PHE A 1 89 ? -10.735 -6.872 7.672 1.00 95.50 89 PHE A N 1
ATOM 680 C CA . PHE A 1 89 ? -10.665 -8.302 7.969 1.00 95.50 89 PHE A CA 1
ATOM 681 C C . PHE A 1 89 ? -10.069 -8.562 9.359 1.00 95.50 89 PHE A C 1
ATOM 683 O O . PHE A 1 89 ? -10.674 -9.255 10.172 1.00 95.50 89 PHE A O 1
ATOM 690 N N . LEU A 1 90 ? -8.925 -7.947 9.678 1.00 94.31 90 LEU A N 1
ATOM 691 C CA . LEU A 1 90 ? -8.292 -8.103 10.989 1.00 94.31 90 LEU A CA 1
ATOM 692 C C . LEU A 1 90 ? -9.140 -7.552 12.133 1.00 94.31 90 LEU A C 1
ATOM 694 O O . LEU A 1 90 ? -9.137 -8.127 13.218 1.00 94.31 90 LEU A O 1
ATOM 698 N N . ARG A 1 91 ? -9.871 -6.458 11.909 1.00 91.44 91 ARG A N 1
ATOM 699 C CA . ARG A 1 91 ? -10.824 -5.931 12.889 1.00 91.44 91 ARG A CA 1
ATOM 700 C C . ARG A 1 91 ? -11.963 -6.918 13.146 1.00 91.44 91 ARG A C 1
ATOM 702 O O . ARG A 1 91 ? -12.349 -7.062 14.296 1.00 91.44 91 ARG A O 1
ATOM 709 N N . VAL A 1 92 ? -12.485 -7.580 12.114 1.00 93.19 92 VAL A N 1
ATOM 710 C CA . VAL A 1 92 ? -13.559 -8.579 12.253 1.00 93.19 92 VAL A CA 1
ATOM 711 C C . VAL A 1 92 ? -13.066 -9.840 12.963 1.00 93.19 92 VAL A C 1
ATOM 713 O O . VAL A 1 92 ? -13.762 -10.345 13.827 1.00 93.19 92 VAL A O 1
ATOM 716 N N . VAL A 1 93 ? -11.871 -10.334 12.629 1.00 92.69 93 VAL A N 1
ATOM 717 C CA . VAL A 1 93 ? -11.318 -11.583 13.192 1.00 92.69 93 VAL A CA 1
ATOM 718 C C . VAL A 1 93 ? -10.824 -11.427 14.636 1.00 92.69 93 VAL A C 1
ATOM 720 O O . VAL A 1 93 ? -10.740 -12.412 15.364 1.00 92.69 93 VAL A O 1
ATOM 723 N N . ARG A 1 94 ? -10.443 -10.211 15.047 1.00 85.69 94 ARG A N 1
ATOM 724 C CA . ARG A 1 94 ? -9.925 -9.930 16.400 1.00 85.69 94 ARG A CA 1
ATOM 725 C C . ARG A 1 94 ? -10.959 -9.358 17.370 1.00 85.69 94 ARG A C 1
ATOM 727 O O . ARG A 1 94 ? -10.622 -9.228 18.548 1.00 85.69 94 ARG A O 1
ATOM 734 N N . ASN A 1 95 ? -12.124 -8.948 16.874 1.00 60.62 95 ASN A N 1
ATOM 735 C CA . ASN A 1 95 ? -13.280 -8.638 17.716 1.00 60.62 95 ASN A CA 1
ATOM 736 C C . ASN A 1 95 ? -13.954 -9.930 18.176 1.00 60.62 95 ASN A C 1
ATOM 738 O O . ASN A 1 95 ? -14.550 -9.880 19.271 1.00 60.62 95 ASN A O 1
#

Foldseek 3Di:
DLVVVLLVVLLVLLL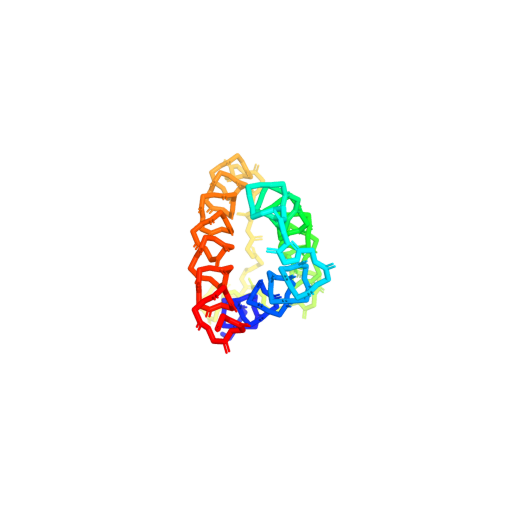VLLVVPVPPLVVSLQVSLVVSLVVSVVSLVVCLVVQVQQDPVPRDGDDCPVPVVVVSVVSSVVSSVSNNVSSVVCNVVVD

Mean predicted aligned error: 4.34 Å

Radius of gyration: 15.11 Å; Cα contacts (8 Å, |Δi|>4): 80; chains: 1; bounding box: 31×23×45 Å

Nearest PDB structures (foldseek):
  8w6j-assembly1_A  TM=4.932E-01  e=2.747E+00  Escherichia coli K-12
  8tzk-assembly1_C  TM=3.647E-01  e=7.520E+00  Vibrio cholerae

pLDDT: mean 90.92, std 7.07, range [60.62, 98.0]